Protein AF-A0ABD0C3H8-F1 (afdb_monomer_lite)

Sequence (72 aa):
MTNYSADGSNVVNRWYKDGCLYCAFVDGTIMEYGRNKIPERYIEVMRNELAQTVYDLQGGKYDFDDFEPMEA

Foldseek 3Di:
DPQDQPPDPQWPDWDDDPQWIWTAGQQQKIFIAHPPRHTDDIAGDHNVCSVVVVVCCVVVVDDPVVGDGDDD

Radius of gyration: 11.21 Å; chains: 1; bounding box: 24×28×28 Å

Structure (mmCIF, N/CA/C/O backbone):
data_AF-A0ABD0C3H8-F1
#
_entry.id   AF-A0ABD0C3H8-F1
#
loop_
_atom_site.group_PDB
_atom_site.id
_atom_site.type_symbol
_atom_site.label_atom_id
_atom_site.label_alt_id
_atom_site.label_comp_id
_atom_site.label_asym_id
_atom_site.label_entity_id
_atom_site.label_seq_id
_atom_site.pdbx_PDB_ins_code
_atom_site.Cartn_x
_atom_site.Cartn_y
_atom_site.Cartn_z
_atom_site.occupancy
_atom_site.B_iso_or_equiv
_atom_site.auth_seq_id
_atom_site.auth_comp_id
_atom_site.auth_asym_id
_atom_site.auth_atom_id
_atom_site.pdbx_PDB_mod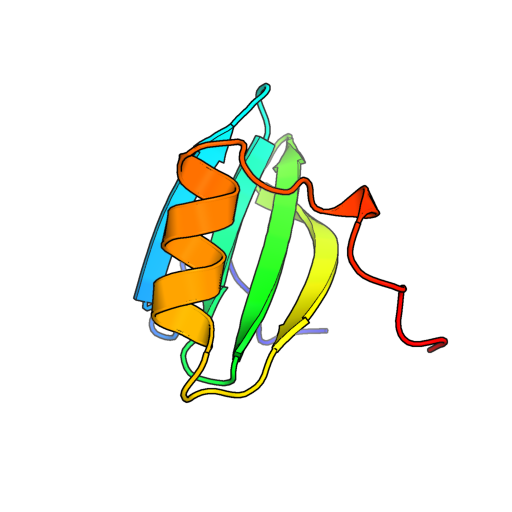el_num
ATOM 1 N N . MET A 1 1 ? -9.709 -12.961 0.532 1.00 52.22 1 MET A N 1
ATOM 2 C CA . MET A 1 1 ? -8.510 -12.102 0.423 1.00 52.22 1 MET A CA 1
ATOM 3 C C . MET A 1 1 ? -7.486 -12.547 1.461 1.00 52.22 1 MET A C 1
ATOM 5 O O . MET A 1 1 ? -7.576 -12.133 2.605 1.00 52.22 1 MET A O 1
ATOM 9 N N . THR A 1 2 ? -6.570 -13.453 1.120 1.00 56.78 2 THR A N 1
ATOM 10 C CA . THR A 1 2 ? -5.614 -14.039 2.090 1.00 56.78 2 THR A CA 1
ATOM 11 C C . THR A 1 2 ? -4.146 -13.728 1.778 1.00 56.78 2 THR A C 1
ATOM 13 O O . THR A 1 2 ? -3.279 -14.188 2.508 1.00 56.78 2 THR A O 1
ATOM 16 N N . ASN A 1 3 ? -3.853 -12.926 0.743 1.00 74.38 3 ASN A N 1
ATOM 17 C CA . ASN A 1 3 ? -2.481 -12.706 0.252 1.00 74.38 3 ASN A CA 1
ATOM 18 C C . ASN A 1 3 ? -1.927 -11.274 0.396 1.00 74.38 3 ASN A C 1
ATOM 20 O O . ASN A 1 3 ? -0.780 -11.035 0.022 1.00 74.38 3 ASN A O 1
ATOM 24 N N . TYR A 1 4 ? -2.684 -10.340 0.980 1.00 88.56 4 TYR A N 1
ATOM 25 C CA . TYR A 1 4 ? -2.247 -8.952 1.184 1.00 88.56 4 TYR A CA 1
ATOM 26 C C . TYR A 1 4 ? -2.070 -8.652 2.671 1.00 88.56 4 TYR A C 1
ATOM 28 O O . TYR A 1 4 ? -2.807 -7.870 3.269 1.00 88.56 4 TYR A O 1
ATOM 36 N N . SER A 1 5 ? -1.103 -9.322 3.298 1.00 91.25 5 SER A N 1
ATOM 37 C CA . SER A 1 5 ? -0.648 -8.939 4.636 1.00 91.25 5 SER A CA 1
ATOM 38 C C . SER A 1 5 ? 0.285 -7.736 4.528 1.00 91.25 5 SER A C 1
ATOM 40 O O . SER A 1 5 ? 1.231 -7.763 3.742 1.00 91.25 5 SER A O 1
ATOM 42 N N . ALA A 1 6 ? 0.084 -6.721 5.370 1.00 91.88 6 ALA A N 1
ATOM 43 C CA . ALA A 1 6 ? 1.001 -5.586 5.482 1.00 91.88 6 ALA A CA 1
ATOM 44 C C . ALA A 1 6 ? 2.428 -6.014 5.888 1.00 91.88 6 ALA A C 1
ATOM 46 O O . ALA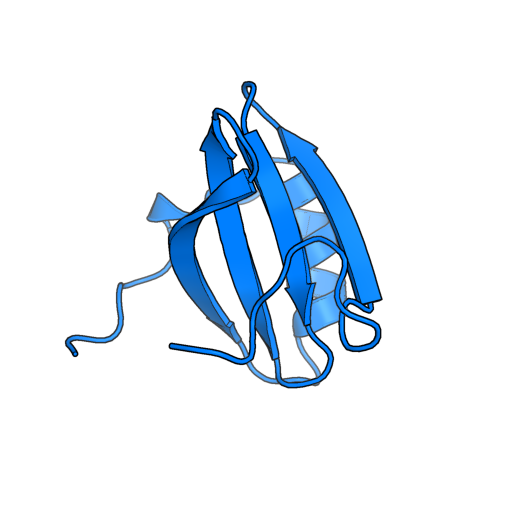 A 1 6 ? 3.411 -5.349 5.559 1.00 91.88 6 ALA A O 1
ATOM 47 N N . ASP A 1 7 ? 2.566 -7.163 6.555 1.00 91.44 7 ASP A N 1
ATOM 48 C CA . ASP A 1 7 ? 3.850 -7.764 6.939 1.00 91.44 7 ASP A CA 1
ATOM 49 C C . ASP A 1 7 ? 4.306 -8.859 5.953 1.00 91.44 7 ASP A C 1
ATOM 51 O O . ASP A 1 7 ? 5.266 -9.583 6.211 1.00 91.44 7 ASP A O 1
ATOM 55 N N . GLY A 1 8 ? 3.626 -8.985 4.809 1.00 89.50 8 GLY A N 1
ATOM 56 C CA . GLY A 1 8 ? 3.940 -9.955 3.765 1.00 89.50 8 GLY A CA 1
ATOM 57 C C . GLY A 1 8 ? 5.293 -9.705 3.092 1.00 89.50 8 GLY A C 1
ATOM 58 O O . GLY A 1 8 ? 5.754 -8.566 2.950 1.00 89.50 8 GLY A O 1
ATOM 59 N N . SER A 1 9 ? 5.927 -10.788 2.634 1.00 90.62 9 SER A N 1
ATOM 60 C CA . SER A 1 9 ? 7.185 -10.753 1.871 1.00 90.62 9 SER A CA 1
ATOM 61 C C . SER A 1 9 ? 7.016 -10.232 0.439 1.00 90.62 9 SER A C 1
ATOM 63 O O . SER A 1 9 ? 7.995 -9.877 -0.207 1.00 90.62 9 SER A O 1
ATOM 65 N N . ASN A 1 10 ? 5.780 -10.168 -0.053 1.00 92.50 10 ASN A N 1
ATOM 66 C CA . ASN A 1 10 ? 5.397 -9.640 -1.360 1.00 92.50 10 ASN A CA 1
ATOM 67 C C . ASN A 1 10 ? 5.205 -8.111 -1.382 1.00 92.50 10 ASN A C 1
ATOM 69 O O . ASN A 1 10 ? 4.866 -7.561 -2.429 1.00 92.50 10 ASN A O 1
ATOM 73 N N . VAL A 1 11 ? 5.412 -7.422 -0.256 1.00 95.12 11 VAL A N 1
ATOM 74 C CA . VAL A 1 11 ? 5.335 -5.959 -0.170 1.00 95.12 11 VAL A CA 1
ATOM 75 C C . VAL A 1 11 ? 6.655 -5.337 -0.619 1.00 95.12 11 VAL A C 1
ATOM 77 O O . VAL A 1 11 ? 7.701 -5.582 -0.016 1.00 95.12 11 VAL A O 1
ATOM 80 N N . VAL A 1 12 ? 6.595 -4.480 -1.636 1.00 95.50 12 VAL A N 1
ATOM 81 C CA . VAL A 1 12 ? 7.755 -3.768 -2.194 1.00 95.50 12 VAL A CA 1
ATOM 82 C C . VAL A 1 12 ? 7.938 -2.366 -1.621 1.00 95.50 12 VAL A C 1
ATOM 84 O O . VAL A 1 12 ? 9.047 -1.841 -1.650 1.00 95.50 12 VAL A O 1
ATOM 87 N N . ASN A 1 13 ? 6.880 -1.752 -1.085 1.00 96.62 13 ASN A N 1
ATOM 88 C CA . ASN A 1 13 ? 6.955 -0.439 -0.446 1.00 96.62 13 ASN A CA 1
ATOM 89 C C . ASN A 1 13 ? 5.915 -0.312 0.674 1.00 96.62 13 ASN A C 1
ATOM 91 O O . ASN A 1 13 ? 4.828 -0.879 0.573 1.00 96.62 13 ASN A O 1
ATOM 95 N N . ARG A 1 14 ? 6.263 0.426 1.733 1.00 96.56 14 ARG A N 1
ATOM 96 C CA . ARG A 1 14 ? 5.403 0.729 2.880 1.00 96.56 14 ARG A CA 1
ATOM 97 C C . ARG A 1 14 ? 5.556 2.193 3.246 1.00 96.56 14 ARG A C 1
ATOM 99 O O . ARG A 1 14 ? 6.683 2.655 3.424 1.00 96.56 14 ARG A O 1
ATOM 106 N N . TRP A 1 15 ? 4.446 2.892 3.430 1.00 95.88 15 TRP A N 1
ATOM 107 C CA . TRP A 1 15 ? 4.469 4.268 3.915 1.00 95.88 15 TRP A CA 1
ATOM 108 C C . TRP A 1 15 ? 3.227 4.593 4.734 1.00 95.88 15 TRP A C 1
ATOM 110 O O . TRP A 1 15 ? 2.207 3.917 4.637 1.00 95.88 15 TRP A O 1
ATOM 120 N N . TYR A 1 16 ? 3.331 5.634 5.556 1.00 93.19 16 TYR A N 1
ATOM 121 C CA . TYR A 1 16 ? 2.214 6.158 6.330 1.00 93.19 16 TYR A CA 1
ATOM 122 C C . TYR A 1 16 ? 1.774 7.494 5.749 1.00 93.19 16 TYR A C 1
ATOM 124 O O . TYR A 1 16 ? 2.616 8.345 5.459 1.00 93.19 16 TYR A O 1
ATOM 132 N N . LYS A 1 17 ? 0.464 7.678 5.615 1.00 90.25 17 LYS A N 1
ATOM 133 C CA . LYS A 1 17 ? -0.158 8.941 5.210 1.00 90.25 17 LYS A CA 1
ATOM 134 C C . LYS A 1 17 ? -1.499 9.060 5.933 1.00 90.25 17 LYS A C 1
ATOM 136 O O . LYS A 1 17 ? -2.217 8.072 6.046 1.00 90.25 17 LYS A O 1
ATOM 141 N N . ASP A 1 18 ? -1.772 10.225 6.515 1.00 88.50 18 ASP A N 1
ATOM 142 C CA . ASP A 1 18 ? -3.036 10.542 7.202 1.00 88.50 18 ASP A CA 1
ATOM 143 C C . ASP A 1 18 ? -3.488 9.505 8.250 1.00 88.50 18 ASP A C 1
ATOM 145 O O . ASP A 1 18 ? -4.668 9.225 8.435 1.00 88.50 18 ASP A O 1
ATOM 149 N N . GLY A 1 19 ? -2.524 8.914 8.965 1.00 89.19 19 GLY A N 1
ATOM 150 C CA . GLY A 1 19 ? -2.786 7.912 10.006 1.00 89.19 19 GLY A CA 1
ATOM 151 C C . GLY A 1 19 ? -3.087 6.500 9.491 1.00 89.19 19 GLY A C 1
ATOM 152 O O . GLY A 1 19 ? -3.282 5.602 10.311 1.00 89.19 19 GLY A O 1
ATOM 153 N N . CYS A 1 20 ? -3.061 6.289 8.175 1.00 92.19 20 CYS A N 1
ATOM 154 C CA . CYS A 1 20 ? -3.228 4.990 7.530 1.00 92.19 20 CYS A CA 1
ATOM 155 C C . CYS A 1 20 ? -1.876 4.435 7.067 1.00 92.19 20 CYS A C 1
ATOM 157 O O . CYS A 1 20 ? -0.949 5.185 6.737 1.00 92.19 20 CYS A O 1
ATOM 159 N N . LEU A 1 21 ? -1.751 3.107 7.063 1.00 95.62 21 LEU A N 1
ATOM 160 C CA . LEU A 1 21 ? -0.604 2.410 6.485 1.00 95.62 21 LEU A CA 1
ATOM 161 C C . LEU A 1 21 ? -0.947 2.021 5.054 1.00 95.62 21 LEU A C 1
ATOM 163 O O . LEU A 1 21 ? -1.947 1.359 4.821 1.00 95.62 21 LEU A O 1
ATOM 167 N N . TYR A 1 22 ? -0.070 2.334 4.118 1.00 95.75 22 TYR A N 1
ATOM 168 C CA . TYR A 1 22 ? -0.189 1.916 2.733 1.00 95.75 22 TYR A CA 1
ATOM 169 C C . TYR A 1 22 ? 0.910 0.911 2.402 1.00 95.75 22 TYR A C 1
ATOM 171 O O . TYR A 1 22 ? 2.067 1.094 2.795 1.00 95.75 22 TYR A O 1
ATOM 179 N N . CYS A 1 23 ? 0.559 -0.160 1.690 1.00 96.62 23 CYS A N 1
ATOM 180 C CA . CYS A 1 23 ? 1.521 -1.136 1.179 1.00 96.62 23 CYS A CA 1
ATOM 181 C C . CYS A 1 23 ? 1.335 -1.337 -0.321 1.00 96.62 23 CYS A C 1
ATOM 183 O O . CYS A 1 23 ? 0.233 -1.638 -0.770 1.00 96.62 23 CYS A O 1
ATOM 185 N N . ALA A 1 24 ? 2.430 -1.245 -1.072 1.00 96.19 24 ALA A N 1
ATOM 186 C CA . ALA A 1 24 ? 2.483 -1.633 -2.476 1.00 96.19 24 ALA A CA 1
ATOM 187 C C . ALA A 1 24 ? 3.024 -3.060 -2.609 1.00 96.19 24 ALA A C 1
ATOM 189 O O . ALA A 1 24 ? 4.042 -3.400 -1.998 1.00 96.19 24 ALA A O 1
ATOM 190 N N . PHE A 1 25 ? 2.376 -3.874 -3.433 1.00 95.44 25 PHE A N 1
ATOM 191 C CA . PHE A 1 25 ? 2.691 -5.281 -3.656 1.00 95.44 25 PHE A CA 1
ATOM 192 C C . PHE A 1 25 ? 3.323 -5.514 -5.029 1.00 95.44 25 PHE A C 1
ATOM 194 O O . PHE A 1 25 ? 3.123 -4.748 -5.969 1.00 95.44 25 PHE A O 1
ATOM 201 N N . VAL A 1 26 ? 4.100 -6.595 -5.155 1.00 93.62 26 VAL A N 1
ATOM 202 C CA . VAL A 1 26 ? 4.808 -6.967 -6.400 1.00 93.62 26 VAL A CA 1
ATOM 203 C C . VAL A 1 26 ? 3.908 -7.124 -7.633 1.00 93.62 26 VAL A C 1
ATOM 205 O O . VAL A 1 26 ? 4.415 -7.067 -8.755 1.00 93.62 26 VAL A O 1
ATOM 208 N N . ASP A 1 27 ? 2.613 -7.371 -7.435 1.00 92.44 27 ASP A N 1
ATOM 209 C CA . ASP A 1 27 ? 1.625 -7.609 -8.489 1.00 92.44 27 ASP A CA 1
ATOM 210 C C . ASP A 1 27 ? 0.970 -6.327 -9.025 1.00 92.44 27 ASP A C 1
ATOM 212 O O . ASP A 1 27 ? 0.282 -6.400 -10.036 1.00 92.44 27 ASP A O 1
ATOM 216 N N . GLY A 1 28 ? 1.241 -5.165 -8.420 1.00 93.25 28 GLY A N 1
ATOM 217 C CA . GLY A 1 28 ? 0.609 -3.894 -8.788 1.00 93.25 28 GLY A CA 1
ATOM 218 C C . GLY A 1 28 ? -0.532 -3.476 -7.859 1.00 93.25 28 GLY A C 1
ATOM 219 O O . GLY A 1 28 ? -1.064 -2.381 -8.015 1.00 93.25 28 GLY A O 1
ATOM 220 N N . THR A 1 29 ? -0.873 -4.291 -6.859 1.00 93.75 29 THR A N 1
ATOM 221 C CA . THR A 1 29 ? -1.858 -3.918 -5.839 1.00 93.75 29 THR A CA 1
ATOM 222 C C . THR A 1 29 ? -1.254 -2.902 -4.878 1.00 93.75 29 THR A C 1
ATOM 224 O O . THR A 1 29 ? -0.135 -3.085 -4.388 1.00 93.75 29 THR A O 1
ATOM 227 N N . ILE A 1 30 ? -2.002 -1.858 -4.542 1.00 95.00 30 ILE A N 1
ATOM 228 C CA . ILE A 1 30 ? -1.682 -0.957 -3.437 1.00 95.00 30 ILE A CA 1
ATOM 229 C C . ILE A 1 30 ? -2.855 -0.979 -2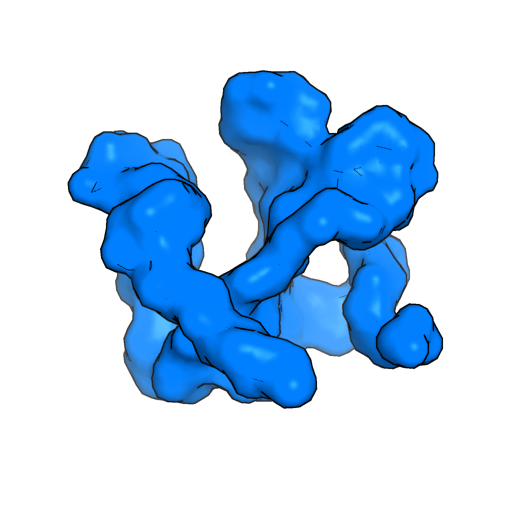.464 1.00 95.00 30 ILE A C 1
ATOM 231 O O . ILE A 1 30 ? -3.983 -0.695 -2.844 1.00 95.00 30 ILE A O 1
ATOM 235 N N . MET A 1 31 ? -2.588 -1.332 -1.211 1.00 94.56 31 MET A N 1
ATOM 236 C CA . MET A 1 31 ? -3.598 -1.501 -0.168 1.00 94.56 31 MET A CA 1
ATOM 237 C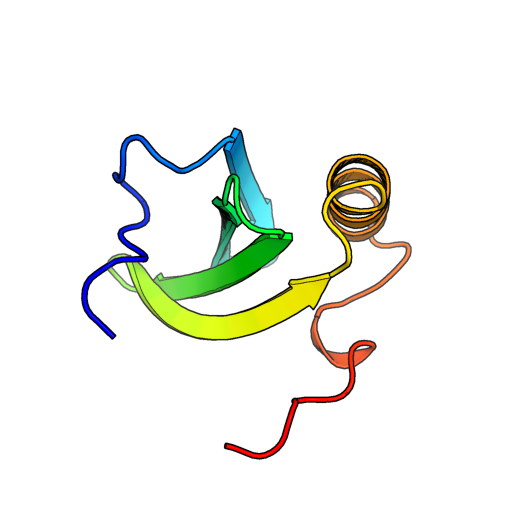 C . MET A 1 31 ? -3.457 -0.405 0.884 1.00 94.56 31 MET A C 1
ATOM 239 O O . MET A 1 31 ? -2.350 -0.168 1.376 1.00 94.56 31 MET A O 1
ATOM 243 N N . GLU A 1 32 ? -4.574 0.202 1.262 1.00 94.62 32 GLU A N 1
ATOM 244 C CA . GLU A 1 32 ? -4.707 1.011 2.466 1.00 94.62 32 GLU A CA 1
ATOM 245 C C . GLU A 1 32 ? -5.142 0.116 3.628 1.00 94.62 32 GLU A C 1
ATOM 247 O O . GLU A 1 32 ? -6.076 -0.687 3.530 1.00 94.62 32 GLU A O 1
ATOM 252 N N . TYR A 1 33 ? -4.449 0.267 4.745 1.00 93.69 33 TYR A N 1
ATOM 253 C CA . TYR A 1 33 ? -4.759 -0.386 5.995 1.00 93.69 33 TYR A CA 1
ATOM 254 C C . TYR A 1 33 ? -5.123 0.646 7.049 1.00 93.69 33 TYR A C 1
ATOM 256 O O . TYR A 1 33 ? -4.343 1.559 7.351 1.00 93.69 33 TYR A O 1
ATOM 264 N N . GLY A 1 34 ? -6.261 0.402 7.684 1.00 90.25 34 GLY A N 1
ATOM 265 C CA . GLY A 1 34 ? -6.697 1.125 8.859 1.00 90.25 34 GLY A CA 1
ATOM 266 C C . GLY A 1 34 ? -5.984 0.657 10.127 1.00 90.25 34 GLY A C 1
ATOM 267 O O . GLY A 1 34 ? -4.880 0.089 10.133 1.00 90.25 34 GLY A O 1
ATOM 268 N N . ARG A 1 35 ? -6.652 0.867 11.263 1.00 86.31 35 ARG A N 1
ATOM 269 C CA . ARG A 1 35 ? -6.121 0.470 12.576 1.00 86.31 35 ARG A CA 1
ATOM 270 C C . ARG A 1 35 ? -5.848 -1.033 12.630 1.00 86.31 35 ARG A C 1
ATOM 272 O O . ARG A 1 35 ? -6.604 -1.844 12.107 1.00 86.31 35 ARG A O 1
ATOM 279 N N . ASN A 1 36 ? -4.768 -1.403 13.318 1.00 87.94 36 ASN A N 1
ATOM 280 C CA . ASN A 1 36 ? -4.319 -2.791 13.482 1.00 87.94 36 ASN A CA 1
ATOM 281 C C . ASN A 1 36 ? -3.986 -3.518 12.169 1.00 87.94 36 ASN A C 1
ATOM 283 O O . ASN A 1 36 ? -4.015 -4.746 12.139 1.00 87.94 36 ASN A O 1
ATOM 287 N N . LYS A 1 37 ? -3.634 -2.781 11.105 1.00 91.00 37 LYS A N 1
ATOM 288 C CA . LYS A 1 37 ? -3.301 -3.354 9.791 1.00 91.00 37 LYS A CA 1
ATOM 289 C C . LYS A 1 37 ? -4.461 -4.160 9.192 1.00 91.00 37 LYS A C 1
ATOM 291 O O . LYS A 1 37 ? -4.245 -5.184 8.546 1.00 91.00 37 LYS A O 1
ATOM 296 N N . ILE A 1 38 ? -5.692 -3.713 9.428 1.00 89.19 38 ILE A N 1
ATOM 297 C CA . ILE A 1 38 ? -6.882 -4.275 8.786 1.00 89.19 38 ILE A CA 1
ATOM 298 C C . ILE A 1 38 ? -7.001 -3.626 7.398 1.00 89.19 38 ILE A C 1
ATOM 300 O O . ILE A 1 38 ? -7.004 -2.398 7.341 1.00 89.19 38 ILE A O 1
ATOM 304 N N . PRO A 1 39 ? -7.044 -4.403 6.297 1.00 90.62 39 PRO A N 1
ATOM 305 C CA . PRO A 1 39 ? -7.243 -3.847 4.960 1.00 90.62 39 PRO A CA 1
ATOM 306 C C . PRO A 1 39 ? -8.585 -3.111 4.874 1.00 90.62 39 PRO A C 1
ATOM 308 O O . PRO A 1 39 ? -9.606 -3.681 5.262 1.00 90.62 39 PRO A O 1
ATOM 311 N N . GLU A 1 40 ? -8.586 -1.882 4.363 1.00 90.38 40 GLU A N 1
ATOM 312 C CA . GLU A 1 40 ? -9.807 -1.079 4.183 1.00 90.38 40 GLU A CA 1
ATOM 313 C C . GLU A 1 40 ? -10.189 -0.959 2.707 1.00 90.38 40 GLU A C 1
ATOM 315 O O . GLU A 1 40 ? -11.351 -1.158 2.353 1.00 90.38 40 GLU A O 1
ATOM 320 N N . ARG A 1 41 ? -9.209 -0.708 1.834 1.00 90.56 41 ARG A N 1
ATOM 321 C CA . ARG A 1 41 ? -9.408 -0.583 0.384 1.00 90.56 41 ARG A CA 1
ATOM 322 C C . ARG A 1 41 ? -8.115 -0.828 -0.381 1.00 90.56 41 ARG A C 1
ATOM 324 O O . ARG A 1 41 ? -7.025 -0.751 0.185 1.00 90.56 41 ARG A O 1
ATOM 331 N N . TYR A 1 42 ? -8.238 -1.088 -1.676 1.00 92.62 42 TYR A N 1
ATOM 332 C CA . TYR A 1 42 ? -7.100 -1.247 -2.570 1.00 92.62 42 TYR A CA 1
ATOM 333 C C . TYR A 1 42 ? -7.349 -0.592 -3.918 1.00 92.62 42 TYR A C 1
ATOM 335 O O . TYR A 1 42 ? -8.490 -0.371 -4.316 1.00 92.62 42 TYR A O 1
ATOM 343 N N . ILE A 1 43 ? -6.249 -0.333 -4.610 1.00 92.88 43 ILE A N 1
ATOM 344 C CA . ILE A 1 43 ? -6.218 0.023 -6.022 1.00 92.88 43 ILE A CA 1
ATOM 345 C C . ILE A 1 43 ? -5.283 -0.950 -6.735 1.00 92.88 43 ILE A C 1
ATOM 347 O O . ILE A 1 43 ? -4.332 -1.469 -6.140 1.00 92.88 43 ILE A O 1
ATOM 351 N N . GLU A 1 44 ? -5.543 -1.189 -8.011 1.00 92.88 44 GLU A N 1
ATOM 352 C CA . GLU A 1 44 ? -4.667 -1.968 -8.877 1.00 92.88 44 GLU A CA 1
ATOM 353 C C . GLU A 1 44 ? -4.112 -1.055 -9.958 1.00 92.88 44 GLU A C 1
ATOM 355 O O . GLU A 1 44 ? -4.842 -0.296 -10.595 1.00 92.88 44 GLU A O 1
ATOM 360 N N . VAL A 1 45 ? -2.803 -1.127 -10.163 1.00 91.81 45 V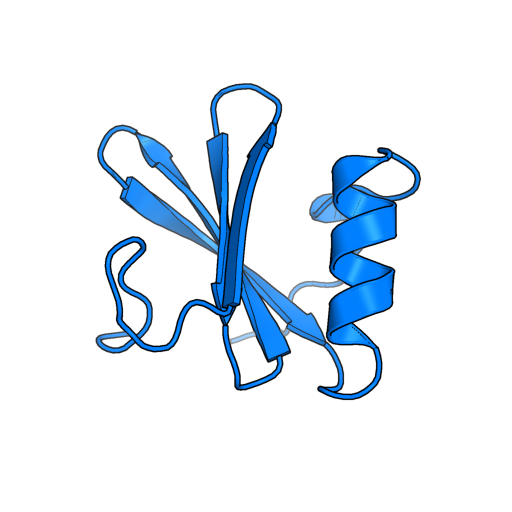AL A N 1
ATOM 361 C CA . VAL A 1 45 ? -2.129 -0.414 -11.245 1.00 91.81 45 VAL A CA 1
ATOM 362 C C . VAL A 1 45 ? -1.275 -1.370 -12.049 1.00 91.81 45 VAL A C 1
ATOM 364 O O . VAL A 1 45 ? -0.871 -2.438 -11.577 1.00 91.81 45 VAL A O 1
ATOM 367 N N . MET A 1 46 ? -0.948 -0.974 -13.275 1.00 92.00 46 MET A N 1
ATOM 368 C CA . MET A 1 46 ? -0.018 -1.750 -14.074 1.00 92.00 46 MET A CA 1
ATOM 369 C C . MET A 1 46 ? 1.340 -1.821 -13.370 1.00 92.00 46 MET A C 1
ATOM 371 O O . MET A 1 46 ? 1.856 -0.839 -12.832 1.00 92.00 46 MET A O 1
ATOM 375 N N . ARG A 1 47 ? 1.975 -2.995 -13.400 1.00 89.00 47 ARG A N 1
ATOM 376 C CA . ARG A 1 47 ? 3.242 -3.230 -12.688 1.00 89.00 47 ARG A CA 1
ATOM 377 C C . ARG A 1 47 ? 4.365 -2.264 -13.094 1.00 89.00 47 ARG A C 1
ATOM 379 O O . ARG A 1 47 ? 5.218 -1.945 -12.271 1.00 89.00 47 ARG A O 1
ATOM 386 N N . ASN A 1 48 ? 4.386 -1.808 -14.347 1.00 91.94 48 ASN A N 1
ATOM 387 C CA . ASN A 1 48 ? 5.344 -0.811 -14.842 1.00 91.94 48 ASN A CA 1
ATOM 388 C C . ASN A 1 48 ? 5.063 0.614 -14.332 1.00 91.94 48 ASN A C 1
ATOM 390 O O . ASN A 1 48 ? 5.965 1.445 -14.381 1.00 91.94 48 ASN A O 1
ATOM 394 N N . GLU A 1 49 ? 3.857 0.891 -13.840 1.00 93.81 49 GLU A N 1
ATOM 395 C CA . GLU A 1 49 ? 3.434 2.195 -13.311 1.00 93.81 49 GLU A CA 1
ATOM 396 C C . GLU A 1 49 ? 3.549 2.264 -11.782 1.00 93.81 49 GLU A C 1
ATOM 398 O O . GLU A 1 49 ? 3.703 3.350 -11.229 1.00 93.81 49 GLU A O 1
ATOM 403 N N . LEU A 1 50 ? 3.590 1.109 -11.104 1.00 95.12 50 LEU A N 1
ATOM 404 C CA . LEU A 1 50 ? 3.613 0.976 -9.643 1.00 95.12 50 LEU A CA 1
ATOM 405 C C . LEU A 1 50 ? 4.583 1.935 -8.937 1.00 95.12 50 LEU A C 1
ATOM 407 O O . LEU A 1 50 ? 4.205 2.602 -7.978 1.00 95.12 50 LEU A O 1
ATOM 411 N N . ALA A 1 51 ? 5.834 2.018 -9.398 1.00 95.75 51 ALA A N 1
ATOM 412 C CA . ALA A 1 51 ? 6.837 2.875 -8.765 1.00 95.75 51 ALA A CA 1
ATOM 413 C C . ALA A 1 51 ? 6.477 4.368 -8.861 1.00 95.75 51 ALA A C 1
ATOM 415 O O . ALA A 1 51 ? 6.655 5.102 -7.889 1.00 95.75 51 ALA A O 1
ATOM 416 N N . GLN A 1 52 ? 5.949 4.802 -10.009 1.00 96.06 52 GLN A N 1
ATOM 417 C CA . GLN A 1 52 ? 5.528 6.186 -10.215 1.00 96.06 52 GLN A CA 1
ATOM 418 C C . GLN A 1 52 ? 4.256 6.494 -9.423 1.00 96.06 52 GLN A C 1
ATOM 420 O O . GLN A 1 52 ? 4.192 7.530 -8.769 1.00 96.06 52 GLN A O 1
ATOM 425 N N . THR A 1 53 ? 3.282 5.581 -9.410 1.00 95.12 53 THR A N 1
ATOM 426 C CA . THR A 1 53 ? 2.055 5.727 -8.617 1.00 95.12 53 THR A CA 1
ATOM 427 C C . THR A 1 53 ? 2.364 5.849 -7.128 1.00 95.12 53 THR A C 1
ATOM 429 O O . THR A 1 53 ? 1.845 6.742 -6.467 1.00 95.12 53 THR A O 1
ATOM 432 N N . VAL A 1 54 ? 3.253 5.003 -6.592 1.00 95.94 54 VAL A N 1
ATOM 433 C CA . VAL A 1 54 ? 3.687 5.093 -5.188 1.00 95.94 54 VAL A CA 1
ATOM 434 C C . VAL A 1 54 ? 4.329 6.450 -4.899 1.00 95.94 54 VAL A C 1
ATOM 436 O O . VAL A 1 54 ? 4.009 7.063 -3.883 1.00 95.94 54 VAL A O 1
ATOM 439 N N . TYR A 1 55 ? 5.201 6.940 -5.785 1.00 96.00 55 TYR A N 1
ATOM 440 C CA . TYR A 1 55 ? 5.823 8.256 -5.631 1.00 96.00 55 TYR A CA 1
ATOM 441 C C . TYR A 1 55 ? 4.786 9.389 -5.632 1.00 96.00 55 TYR A C 1
ATOM 443 O O . TYR A 1 55 ? 4.825 10.259 -4.763 1.00 96.00 55 TYR A O 1
ATOM 451 N N . ASP A 1 56 ? 3.832 9.357 -6.562 1.00 95.56 56 ASP A N 1
ATOM 452 C CA . ASP A 1 56 ? 2.800 10.385 -6.686 1.00 95.56 56 ASP A CA 1
ATOM 453 C C . ASP A 1 56 ? 1.842 10.385 -5.476 1.00 95.56 56 ASP A C 1
ATOM 455 O O . ASP A 1 56 ? 1.508 11.455 -4.962 1.00 95.56 56 ASP A O 1
ATOM 459 N N . LEU A 1 57 ? 1.468 9.206 -4.962 1.00 94.75 57 LEU A N 1
ATOM 460 C CA . LEU A 1 57 ? 0.653 9.050 -3.748 1.00 94.75 57 LEU A CA 1
ATOM 461 C C . LEU A 1 57 ? 1.378 9.557 -2.493 1.00 94.75 57 LEU A C 1
ATOM 463 O O . LEU A 1 57 ? 0.788 10.265 -1.670 1.00 94.75 57 LEU A O 1
ATOM 467 N N . GLN A 1 58 ? 2.665 9.217 -2.347 1.00 94.62 58 GLN A N 1
ATOM 468 C CA . GLN A 1 58 ? 3.512 9.700 -1.251 1.00 94.62 58 GLN A CA 1
ATOM 469 C C . GLN A 1 58 ? 3.708 11.218 -1.309 1.00 94.62 58 GLN A C 1
ATOM 471 O O . GLN A 1 58 ? 3.731 11.874 -0.270 1.00 94.62 58 GLN A O 1
ATOM 476 N N . GLY A 1 59 ? 3.832 11.773 -2.517 1.00 93.31 59 GLY A N 1
ATOM 477 C CA . GLY A 1 59 ? 3.957 13.208 -2.756 1.00 93.31 59 GLY A CA 1
ATOM 478 C C . GLY A 1 59 ? 2.644 13.988 -2.654 1.00 93.31 59 GLY A C 1
ATOM 479 O O . GLY A 1 59 ? 2.681 15.214 -2.720 1.00 93.31 59 GLY A O 1
ATOM 480 N N . GLY A 1 60 ? 1.498 13.310 -2.512 1.00 90.94 60 GLY A N 1
ATOM 481 C CA . GLY A 1 60 ? 0.177 13.945 -2.471 1.00 90.94 60 GLY A CA 1
ATOM 482 C C . GLY A 1 60 ? -0.260 14.558 -3.803 1.00 90.94 60 GLY A C 1
ATOM 483 O O . GLY A 1 60 ? -1.100 15.450 -3.818 1.00 90.94 60 GLY A O 1
ATOM 484 N N . LYS A 1 61 ? 0.326 14.113 -4.920 1.00 92.12 61 LYS A N 1
ATOM 485 C CA . LYS A 1 61 ? -0.113 14.508 -6.264 1.00 92.12 61 LYS A CA 1
ATOM 486 C C . LYS A 1 61 ? -1.455 13.862 -6.625 1.00 92.12 61 LYS A C 1
ATOM 488 O O . LYS A 1 61 ? -2.224 14.473 -7.359 1.00 92.12 61 LYS A O 1
ATOM 493 N N . TYR A 1 62 ? -1.689 12.659 -6.103 1.00 88.50 62 TYR A N 1
ATOM 494 C CA . TYR A 1 62 ? -2.957 11.936 -6.156 1.00 88.50 62 TYR A CA 1
ATOM 495 C C . TYR A 1 62 ? -3.293 11.380 -4.770 1.00 88.50 62 TYR A C 1
ATOM 497 O O . TYR A 1 62 ? -2.393 11.133 -3.953 1.00 88.50 62 TYR A O 1
ATOM 505 N N . ASP A 1 63 ? -4.575 11.133 -4.548 1.00 87.81 63 ASP A N 1
ATOM 506 C CA . ASP A 1 63 ? -5.118 10.384 -3.424 1.00 87.81 63 ASP A CA 1
ATOM 507 C C . ASP A 1 63 ? -5.713 9.052 -3.891 1.00 87.81 63 ASP A C 1
ATOM 509 O O . ASP A 1 63 ? -5.968 8.832 -5.072 1.00 87.81 63 ASP A O 1
ATOM 513 N N . PHE A 1 64 ? -5.925 8.126 -2.955 1.00 87.12 64 PHE A N 1
ATOM 514 C CA . PHE A 1 64 ? -6.550 6.831 -3.254 1.00 87.12 64 PHE A CA 1
ATOM 515 C C . PHE A 1 64 ? -7.950 6.981 -3.868 1.00 87.12 64 PHE A C 1
ATOM 517 O O . PHE A 1 64 ? -8.357 6.131 -4.651 1.00 87.12 64 PHE A O 1
ATOM 524 N N . ASP A 1 65 ? -8.657 8.064 -3.532 1.00 85.50 65 ASP A N 1
ATOM 525 C CA . ASP A 1 65 ? -9.983 8.394 -4.066 1.00 85.50 65 ASP A CA 1
ATOM 526 C C . ASP A 1 65 ? -9.956 8.817 -5.544 1.00 85.50 65 ASP A C 1
ATOM 528 O O . ASP A 1 65 ? -10.991 8.772 -6.206 1.00 85.50 65 ASP A O 1
ATOM 532 N N . ASP A 1 66 ? -8.790 9.202 -6.078 1.00 87.31 66 ASP A N 1
ATOM 533 C CA . ASP A 1 66 ? -8.628 9.544 -7.498 1.00 87.31 66 ASP A CA 1
ATOM 534 C C . ASP A 1 66 ? -8.586 8.298 -8.400 1.00 87.31 66 ASP A C 1
ATOM 536 O O . ASP A 1 66 ? -8.626 8.410 -9.628 1.00 87.31 66 ASP A O 1
ATOM 540 N N . PHE A 1 67 ? -8.487 7.107 -7.807 1.00 84.31 67 PHE A N 1
ATOM 541 C CA . PHE A 1 67 ? -8.509 5.840 -8.521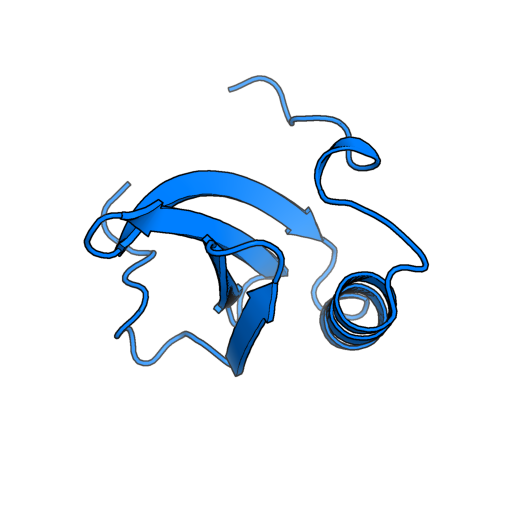 1.00 84.31 67 PHE A CA 1
ATOM 542 C C . PHE A 1 67 ? -9.922 5.270 -8.476 1.00 84.31 67 PHE A C 1
ATOM 544 O O . PHE A 1 67 ? -10.496 5.076 -7.403 1.00 84.31 67 PHE A O 1
ATOM 551 N N . GLU A 1 68 ? -10.485 4.984 -9.649 1.00 69.94 68 GLU A N 1
ATOM 552 C CA . GLU A 1 68 ? -11.791 4.339 -9.720 1.00 69.94 68 GLU A CA 1
ATOM 553 C C . GLU A 1 68 ? -11.725 2.967 -9.028 1.00 69.94 68 GLU A C 1
ATOM 555 O O . GLU A 1 68 ? -10.841 2.161 -9.347 1.00 69.94 68 GLU A O 1
ATOM 560 N N . PRO A 1 69 ? -12.640 2.667 -8.087 1.00 58.06 69 PRO A N 1
ATOM 561 C CA . PRO A 1 69 ? -12.747 1.322 -7.553 1.00 58.06 69 PRO A CA 1
ATOM 562 C C . PRO A 1 69 ? -13.128 0.387 -8.703 1.00 58.06 69 PRO A C 1
ATOM 564 O O . PRO A 1 69 ? -14.136 0.604 -9.376 1.00 58.06 69 PRO A O 1
ATOM 567 N N . MET A 1 70 ? -12.347 -0.671 -8.928 1.00 54.91 70 MET A N 1
ATOM 568 C CA . MET A 1 70 ? -12.846 -1.779 -9.739 1.00 54.91 70 MET A CA 1
ATOM 569 C C . MET A 1 70 ? -14.037 -2.382 -8.995 1.00 54.91 70 MET A C 1
ATOM 571 O O . MET A 1 70 ? -13.884 -2.854 -7.866 1.00 54.91 70 MET A O 1
ATOM 575 N N . GLU A 1 71 ? -15.227 -2.327 -9.601 1.00 48.75 71 GLU A N 1
ATOM 576 C CA . GLU A 1 71 ? -16.382 -3.051 -9.073 1.00 48.75 71 GLU A CA 1
ATOM 577 C C . GLU A 1 71 ? -16.027 -4.540 -8.931 1.00 48.75 71 GLU A C 1
ATOM 579 O O . GLU A 1 71 ? -15.428 -5.136 -9.831 1.00 48.75 71 GLU A O 1
ATOM 584 N N . ALA A 1 72 ? -16.337 -5.083 -7.752 1.00 45.03 72 ALA A N 1
ATOM 585 C CA . ALA A 1 72 ? -15.980 -6.427 -7.300 1.00 45.03 72 ALA A CA 1
ATOM 586 C C . ALA A 1 72 ? -16.699 -7.558 -8.051 1.00 45.03 72 ALA A C 1
ATOM 588 O O . ALA A 1 72 ? -17.863 -7.361 -8.470 1.00 45.03 72 ALA A O 1
#

pLDDT: mean 88.45, std 11.74, range [45.03, 96.62]

Organism: NCBI:txid3378536

Secondary structure (DSSP, 8-state):
--S--TT-TTEEEEEEETTEEEEEETTSEEEEE-GGG-EEEEEE--TTTHHHHHHHHHTTSS-GGGSPPPP-